Protein AF-A0A0A0V9R9-F1 (afdb_monomer_lite)

pLDDT: mean 75.84, std 15.68, range [45.88, 94.5]

Foldseek 3Di:
DPVVVVVVVVVVVVVVVVVVVVPPPPPPPPVPPLVAAEFFQFDDALSSHPNSDQDPRTHHD

Organism: Scytodes thoracica (NCBI:txid1112478)

Structure (mmCIF, N/CA/C/O backbone):
data_AF-A0A0A0V9R9-F1
#
_entry.id   AF-A0A0A0V9R9-F1
#
loop_
_atom_site.group_PDB
_atom_site.id
_atom_site.type_symbol
_atom_site.label_atom_id
_atom_site.label_alt_id
_atom_site.label_comp_id
_atom_site.label_asym_id
_atom_site.label_entity_id
_atom_site.label_seq_id
_atom_site.pdbx_PDB_ins_code
_atom_site.Cartn_x
_atom_site.Cartn_y
_atom_site.Cartn_z
_atom_site.occupancy
_atom_site.B_iso_or_equiv
_atom_site.auth_seq_id
_atom_site.auth_comp_id
_atom_site.auth_asym_id
_atom_site.auth_atom_id
_atom_site.pdbx_PDB_model_num
ATOM 1 N N . MET A 1 1 ? -36.285 -5.729 47.666 1.00 56.16 1 MET A N 1
ATOM 2 C CA . MET A 1 1 ? -35.426 -6.642 46.870 1.00 56.16 1 MET A CA 1
ATOM 3 C C . MET A 1 1 ? -35.126 -6.090 45.459 1.00 56.16 1 MET A C 1
ATOM 5 O O . MET A 1 1 ? -35.031 -6.861 44.517 1.00 56.16 1 MET A O 1
ATOM 9 N N . GLY A 1 2 ? -34.969 -4.766 45.278 1.00 61.78 2 GLY A N 1
ATOM 10 C CA . GLY A 1 2 ? -34.747 -4.153 43.950 1.00 61.78 2 GLY A CA 1
ATOM 11 C C . GLY A 1 2 ? -33.301 -3.715 43.688 1.00 61.78 2 GLY A C 1
ATOM 12 O O . GLY A 1 2 ? -32.784 -3.921 42.597 1.00 61.78 2 GLY A O 1
ATOM 13 N N . PHE A 1 3 ? -32.617 -3.188 44.709 1.00 61.72 3 PHE A N 1
ATOM 14 C CA . PHE A 1 3 ? -31.269 -2.617 44.584 1.00 61.72 3 PHE A CA 1
ATOM 15 C C . PHE A 1 3 ? -30.202 -3.616 44.120 1.00 61.72 3 PHE A C 1
ATOM 17 O O . PHE A 1 3 ? -29.393 -3.283 43.260 1.00 61.72 3 PHE A O 1
ATOM 24 N N . ALA A 1 4 ? -30.245 -4.858 44.613 1.00 68.75 4 ALA A N 1
ATOM 25 C CA . ALA A 1 4 ? -29.292 -5.892 44.208 1.00 68.75 4 ALA A CA 1
ATOM 26 C C . ALA A 1 4 ? -29.364 -6.169 42.697 1.00 68.75 4 ALA A C 1
ATOM 28 O O . ALA A 1 4 ? -28.340 -6.198 42.024 1.00 68.75 4 ALA A O 1
ATOM 29 N N . LYS A 1 5 ? -30.574 -6.276 42.131 1.00 70.75 5 LYS A N 1
ATOM 30 C CA . LYS A 1 5 ? -30.770 -6.561 40.702 1.00 70.75 5 LYS A CA 1
ATOM 31 C C . LYS A 1 5 ? -30.196 -5.460 39.808 1.00 70.75 5 LYS A C 1
ATOM 33 O O . LYS A 1 5 ? -29.586 -5.759 38.788 1.00 70.75 5 LYS A O 1
ATOM 38 N N . HIS A 1 6 ? -30.373 -4.197 40.196 1.00 73.75 6 HIS A N 1
ATOM 39 C CA . HIS A 1 6 ? -29.815 -3.061 39.458 1.00 73.75 6 HIS A CA 1
ATOM 40 C C . HIS A 1 6 ? -28.286 -3.027 39.527 1.00 73.75 6 HIS A C 1
ATOM 42 O O . HIS A 1 6 ? -27.643 -2.779 38.511 1.00 73.75 6 HIS A O 1
ATOM 48 N N . PHE A 1 7 ? -27.712 -3.351 40.687 1.00 78.88 7 PHE A N 1
ATOM 49 C CA . PHE A 1 7 ? -26.263 -3.412 40.861 1.00 78.88 7 PHE A CA 1
ATOM 50 C C . PHE A 1 7 ? -25.621 -4.517 40.008 1.00 78.88 7 PHE A C 1
ATOM 52 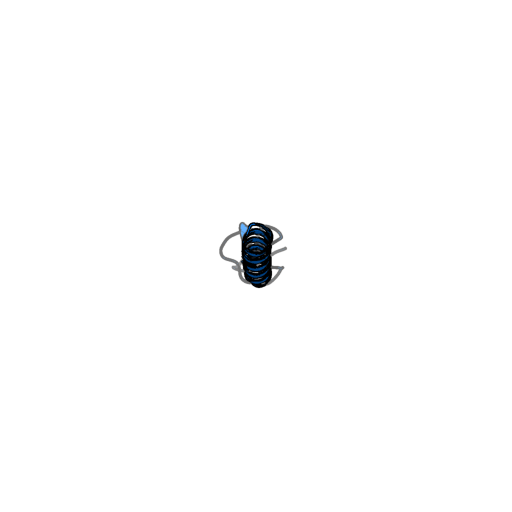O O . PHE A 1 7 ? -24.633 -4.271 39.322 1.00 78.88 7 PHE A O 1
ATOM 59 N N . PHE A 1 8 ? -26.228 -5.708 39.974 1.00 79.69 8 PHE A N 1
ATOM 60 C CA . PHE A 1 8 ? -25.758 -6.818 39.137 1.00 79.69 8 PHE A CA 1
ATOM 61 C C . PHE A 1 8 ? -25.794 -6.485 37.642 1.00 79.69 8 PHE A C 1
ATOM 63 O O . PHE A 1 8 ? -24.832 -6.760 36.930 1.00 79.69 8 PHE A O 1
ATOM 70 N N . LEU A 1 9 ? -26.874 -5.861 37.165 1.00 82.19 9 LEU A N 1
ATOM 71 C CA . LEU A 1 9 ? -26.986 -5.462 35.759 1.00 82.19 9 LEU A CA 1
ATOM 72 C C . LEU A 1 9 ? -25.933 -4.416 35.380 1.00 82.19 9 LEU A C 1
ATOM 74 O O . LEU A 1 9 ? -25.336 -4.515 34.311 1.00 82.19 9 LEU A O 1
ATOM 78 N N . PHE A 1 10 ? -25.673 -3.453 36.266 1.00 83.81 10 PHE A N 1
ATOM 79 C CA . PHE A 1 10 ? -24.658 -2.427 36.042 1.00 83.81 10 PHE A CA 1
ATOM 80 C C . PHE A 1 10 ? -23.245 -3.022 35.997 1.00 83.81 10 PHE A C 1
ATOM 82 O O . PHE A 1 10 ? -22.463 -2.683 35.113 1.00 83.81 10 PHE A O 1
ATOM 89 N N . ALA A 1 11 ? -22.941 -3.969 36.891 1.00 83.88 11 ALA A N 1
ATOM 90 C CA . ALA A 1 11 ? -21.661 -4.672 36.900 1.00 83.88 11 ALA A CA 1
ATOM 91 C C . ALA A 1 11 ? -21.425 -5.472 35.605 1.00 83.88 11 ALA A C 1
ATOM 93 O O . ALA A 1 11 ? -20.352 -5.375 35.017 1.00 83.88 11 ALA A O 1
ATOM 94 N N . VAL A 1 12 ? -22.435 -6.200 35.112 1.00 85.25 12 VAL A N 1
ATOM 95 C CA . VAL A 1 12 ? -22.325 -6.961 33.851 1.00 85.25 12 VAL A CA 1
ATOM 96 C C . VAL A 1 12 ? -22.122 -6.033 32.651 1.00 85.25 12 VAL A C 1
ATOM 98 O O . VAL A 1 12 ? -21.295 -6.328 31.791 1.00 85.25 12 VAL A O 1
ATOM 101 N N . LEU A 1 13 ? -22.828 -4.898 32.607 1.00 84.00 13 LEU A N 1
ATOM 102 C CA . LEU A 1 13 ? -22.658 -3.882 31.563 1.00 84.00 13 LEU A CA 1
ATOM 103 C C . LEU A 1 13 ? -21.234 -3.319 31.542 1.00 84.00 13 LEU A C 1
ATOM 105 O O . LEU A 1 13 ? -20.628 -3.258 30.476 1.00 84.00 13 LEU A O 1
ATOM 109 N N . LEU A 1 14 ? -20.683 -2.980 32.711 1.00 82.31 14 LEU A N 1
ATOM 110 C CA . LEU A 1 14 ? -19.308 -2.492 32.828 1.00 82.31 14 LEU A CA 1
ATOM 111 C C . LEU A 1 14 ? -18.286 -3.542 32.371 1.00 82.31 14 LEU A C 1
ATOM 113 O O . LEU A 1 14 ? -17.367 -3.217 31.617 1.00 82.31 14 LEU A O 1
ATOM 117 N N . CYS A 1 15 ? -18.467 -4.806 32.766 1.00 79.81 15 CYS A N 1
ATOM 118 C CA . CYS A 1 15 ? -17.607 -5.903 32.321 1.00 79.81 15 CYS A CA 1
ATOM 119 C C . CYS A 1 15 ? -17.676 -6.100 30.802 1.00 79.81 15 CYS A C 1
ATOM 121 O O . CYS A 1 15 ? -16.636 -6.226 30.161 1.00 79.81 15 CYS A O 1
ATOM 123 N N . ALA A 1 16 ? -18.876 -6.062 30.214 1.00 74.81 16 ALA A N 1
ATOM 124 C CA . ALA A 1 16 ? -19.048 -6.153 28.769 1.00 74.81 16 ALA A CA 1
ATOM 125 C C . ALA A 1 16 ? -18.322 -5.002 28.056 1.00 74.81 16 ALA A C 1
ATOM 127 O O . ALA A 1 16 ? -17.529 -5.254 27.154 1.00 74.81 16 ALA A O 1
ATOM 128 N N . THR A 1 17 ? -18.500 -3.752 28.500 1.00 74.50 17 THR A N 1
ATOM 129 C CA . THR A 1 17 ? -17.807 -2.599 27.898 1.00 74.50 17 THR A CA 1
ATOM 130 C C . THR A 1 17 ? -16.287 -2.678 28.023 1.00 74.50 17 THR A C 1
ATOM 132 O O . THR A 1 17 ? -15.586 -2.318 27.081 1.00 74.50 17 THR A O 1
ATOM 135 N N . ALA A 1 18 ? -15.765 -3.200 29.139 1.00 72.00 18 ALA A N 1
ATOM 136 C CA . ALA A 1 18 ? -14.328 -3.398 29.313 1.00 72.00 18 ALA A CA 1
ATOM 137 C C . ALA A 1 18 ? -13.781 -4.439 28.324 1.00 72.00 18 ALA A C 1
ATOM 139 O O . ALA A 1 18 ? -12.744 -4.212 27.712 1.00 72.00 18 ALA A O 1
ATOM 140 N N . MET A 1 19 ? -14.504 -5.542 28.102 1.00 66.06 19 MET A N 1
ATOM 141 C CA . MET A 1 19 ? -14.118 -6.550 27.106 1.00 66.06 19 MET A CA 1
ATOM 142 C C . MET A 1 19 ? -14.180 -5.998 25.675 1.00 66.06 19 MET A C 1
ATOM 144 O O . MET A 1 19 ? -13.273 -6.254 24.889 1.00 66.06 19 MET A O 1
ATOM 148 N N . TYR A 1 20 ? -15.195 -5.188 25.354 1.00 63.47 20 TYR A N 1
ATOM 149 C CA . TYR A 1 20 ? -15.291 -4.509 24.056 1.00 63.47 20 TYR A CA 1
ATOM 150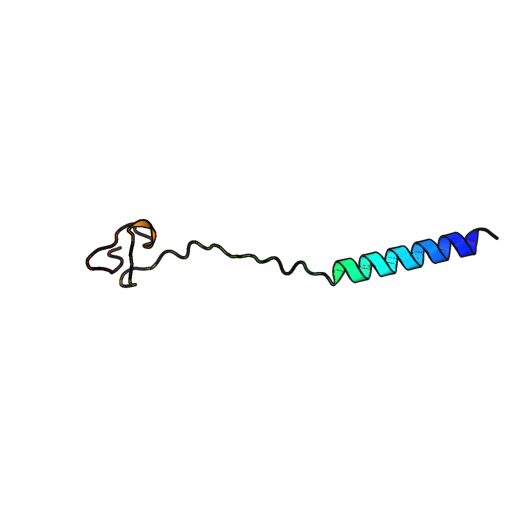 C C . TYR A 1 20 ? -14.175 -3.479 23.836 1.00 63.47 20 TYR A C 1
ATOM 152 O O . TYR A 1 20 ? -13.766 -3.282 22.701 1.00 63.47 20 TYR A O 1
ATOM 160 N N . SER A 1 21 ? -13.650 -2.848 24.891 1.00 59.12 21 SER A N 1
ATOM 161 C CA . SER A 1 21 ? -12.544 -1.888 24.767 1.00 59.12 21 SER A CA 1
ATOM 162 C C . SER A 1 21 ? -11.174 -2.548 24.557 1.00 59.12 21 SER A C 1
ATOM 164 O O . SER A 1 21 ? -10.264 -1.876 24.085 1.00 59.12 21 SER A O 1
ATOM 166 N N . MET A 1 22 ? -11.020 -3.830 24.915 1.00 54.75 22 MET A N 1
ATOM 167 C CA . MET A 1 22 ? -9.806 -4.634 24.668 1.00 54.75 22 MET A CA 1
ATOM 168 C C . MET A 1 22 ? -9.856 -5.340 23.310 1.00 54.75 22 MET A C 1
ATOM 170 O O . MET A 1 22 ? -8.830 -5.778 22.794 1.00 54.75 22 MET A O 1
ATOM 174 N N . ALA A 1 23 ? -11.046 -5.425 22.713 1.00 53.62 23 ALA A N 1
ATOM 175 C CA . ALA A 1 23 ? -11.173 -5.548 21.276 1.00 53.62 23 ALA A CA 1
ATOM 176 C C . ALA A 1 23 ? -10.843 -4.178 20.675 1.00 53.62 23 ALA A C 1
ATOM 178 O O . ALA A 1 23 ? -11.712 -3.479 20.155 1.00 53.62 23 ALA A O 1
ATOM 179 N N . GLU A 1 24 ? -9.562 -3.797 20.727 1.00 53.47 24 GLU A N 1
ATOM 180 C CA . GLU A 1 24 ? -9.013 -3.048 19.607 1.00 53.47 24 GLU A CA 1
ATOM 181 C C . GLU A 1 24 ? -9.536 -3.780 18.371 1.00 53.47 24 GLU A C 1
ATOM 183 O O . GLU A 1 24 ? -9.250 -4.977 18.216 1.00 53.47 24 GLU A O 1
ATOM 188 N N . PRO A 1 25 ? -10.350 -3.144 17.504 1.00 50.66 25 PRO A N 1
ATOM 189 C CA . PRO A 1 25 ? -10.365 -3.636 16.156 1.00 50.66 25 PRO A CA 1
ATOM 190 C C . PRO A 1 25 ? -8.887 -3.569 15.804 1.00 50.66 25 PRO A C 1
ATOM 192 O O . PRO A 1 25 ? -8.300 -2.483 15.773 1.00 50.66 25 PRO A O 1
ATOM 195 N N . ALA A 1 26 ? -8.267 -4.728 15.590 1.00 53.72 26 ALA A N 1
ATOM 196 C CA . ALA A 1 26 ? -7.218 -4.823 14.610 1.00 53.72 26 ALA A CA 1
ATOM 197 C C . ALA A 1 26 ? -7.887 -4.311 13.336 1.00 53.72 26 ALA A C 1
ATOM 199 O O . ALA A 1 26 ? -8.405 -5.064 12.521 1.00 53.72 26 ALA A O 1
ATOM 200 N N . GLN A 1 27 ? -7.993 -2.985 13.242 1.00 47.16 27 GLN A N 1
ATOM 201 C CA . GLN A 1 27 ? -8.144 -2.258 12.031 1.00 47.16 27 GLN A CA 1
ATOM 202 C C . GLN A 1 27 ? -6.863 -2.706 11.355 1.00 47.16 27 GLN A C 1
ATOM 204 O O . GLN A 1 27 ? -5.793 -2.133 11.544 1.00 47.16 27 GLN A O 1
ATOM 209 N N . GLU A 1 28 ? -6.978 -3.784 10.591 1.00 49.84 28 GLU A N 1
ATOM 210 C CA . GLU A 1 28 ? -6.648 -3.768 9.189 1.00 49.84 28 GLU A CA 1
ATOM 211 C C . GLU A 1 28 ? -7.025 -2.384 8.628 1.00 49.84 28 GLU A C 1
ATOM 213 O O . GLU A 1 28 ? -7.867 -2.191 7.764 1.00 49.84 28 GLU A O 1
ATOM 218 N N . ARG A 1 29 ? -6.267 -1.370 9.048 1.00 50.53 29 ARG A N 1
ATOM 219 C CA . ARG A 1 29 ? -5.548 -0.531 8.134 1.00 50.53 29 ARG A CA 1
ATOM 220 C C . ARG A 1 29 ? -4.728 -1.534 7.319 1.00 50.53 29 ARG A C 1
ATOM 222 O O . ARG A 1 29 ? -3.521 -1.660 7.478 1.00 50.53 29 ARG A O 1
ATOM 229 N N . LEU A 1 30 ? -5.418 -2.267 6.441 1.00 49.50 30 LEU A N 1
ATOM 230 C CA . LEU A 1 30 ? -4.959 -2.500 5.104 1.00 49.50 30 LEU A CA 1
ATOM 231 C C . LEU A 1 30 ? -4.741 -1.076 4.619 1.00 49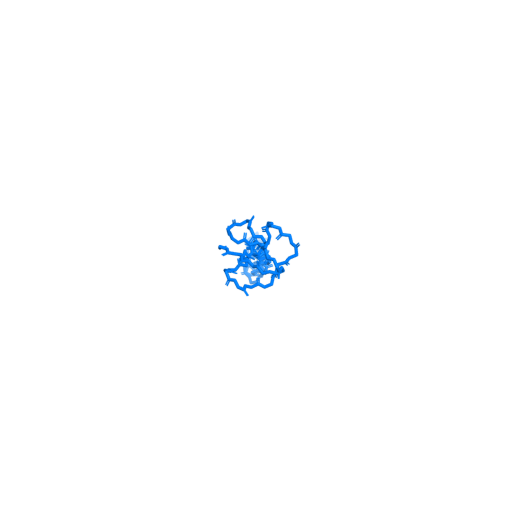.50 30 LEU A C 1
ATOM 233 O O . LEU A 1 30 ? -5.637 -0.386 4.136 1.00 49.50 30 LEU A O 1
A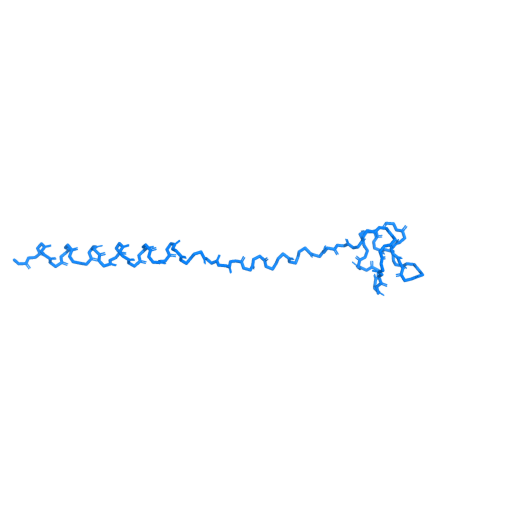TOM 237 N N . ILE A 1 31 ? -3.565 -0.561 4.960 1.00 53.34 31 ILE A N 1
ATOM 238 C CA . ILE A 1 31 ? -2.994 0.591 4.332 1.00 53.34 31 ILE A CA 1
ATOM 239 C C . ILE A 1 31 ? -2.751 0.022 2.945 1.00 53.34 31 ILE A C 1
ATOM 241 O O . ILE A 1 31 ? -1.653 -0.391 2.599 1.00 53.34 31 ILE A O 1
ATOM 245 N N . GLU A 1 32 ? -3.804 0.013 2.135 1.00 45.88 32 GLU A N 1
ATOM 246 C CA . GLU A 1 32 ? -3.690 0.260 0.718 1.00 45.88 32 GLU A CA 1
ATOM 247 C C . GLU A 1 32 ? -3.214 1.720 0.602 1.00 45.88 32 GLU A C 1
ATOM 249 O O . GLU A 1 32 ? -3.831 2.584 -0.010 1.00 45.88 32 GLU A O 1
ATOM 254 N N . SER A 1 33 ? -2.065 2.034 1.224 1.00 50.69 33 SER A N 1
ATOM 255 C CA . SER A 1 33 ? -1.095 2.835 0.528 1.00 50.69 33 SER A CA 1
ATOM 256 C C . SER A 1 33 ? -0.907 2.033 -0.736 1.00 50.69 33 SER A C 1
ATOM 258 O O . SER A 1 33 ? -0.238 0.997 -0.735 1.00 50.69 33 SER A O 1
ATOM 260 N N . VAL A 1 34 ? -1.568 2.482 -1.792 1.00 60.53 34 VAL A N 1
ATOM 261 C CA . VAL A 1 34 ? -1.038 2.368 -3.134 1.00 60.53 34 VAL A CA 1
ATOM 262 C C . VAL A 1 34 ? 0.362 2.970 -3.025 1.00 60.53 34 VAL A C 1
ATOM 264 O O . VAL A 1 34 ? 0.561 4.177 -3.152 1.00 60.53 34 VAL A O 1
ATOM 267 N N . ALA A 1 35 ? 1.302 2.146 -2.565 1.00 71.44 35 ALA A N 1
ATOM 268 C CA . ALA A 1 35 ? 2.680 2.503 -2.357 1.00 71.44 35 ALA A CA 1
ATOM 269 C C . ALA A 1 35 ? 3.222 2.574 -3.768 1.00 71.44 35 ALA A C 1
ATOM 271 O O . ALA A 1 35 ? 3.529 1.556 -4.383 1.00 71.44 35 ALA A O 1
ATOM 272 N N . CYS A 1 36 ? 3.188 3.778 -4.323 1.00 80.06 36 CYS A N 1
ATOM 273 C CA . CYS A 1 36 ? 3.734 3.992 -5.636 1.00 80.06 36 CYS A CA 1
ATOM 274 C C . CYS A 1 36 ? 5.247 3.760 -5.560 1.00 80.06 36 CYS A C 1
ATOM 276 O O . CYS A 1 36 ? 5.924 4.140 -4.601 1.00 80.06 36 CYS A O 1
ATOM 278 N N . MET A 1 37 ? 5.763 3.076 -6.564 1.00 87.06 37 MET A N 1
ATOM 279 C CA . MET A 1 37 ? 7.164 2.752 -6.721 1.00 87.06 37 MET A CA 1
ATOM 280 C C . MET A 1 37 ? 7.928 4.023 -7.095 1.00 87.06 37 MET A C 1
ATOM 282 O O . MET A 1 37 ? 7.494 4.815 -7.940 1.00 87.06 37 MET A O 1
ATOM 286 N N . GLN A 1 38 ? 9.061 4.238 -6.431 1.00 86.38 38 GLN A N 1
ATOM 287 C CA . GLN A 1 38 ? 9.914 5.399 -6.669 1.00 86.38 38 GLN A CA 1
ATOM 288 C C . GLN A 1 38 ? 10.787 5.181 -7.918 1.00 86.38 38 GLN A C 1
ATOM 290 O O . GLN A 1 38 ? 10.858 4.072 -8.446 1.00 86.38 38 GLN A O 1
ATOM 295 N N . GLN A 1 39 ? 11.475 6.214 -8.408 1.00 91.44 39 GLN A N 1
ATOM 296 C CA . GLN A 1 39 ? 12.377 6.084 -9.557 1.00 91.44 39 GLN A CA 1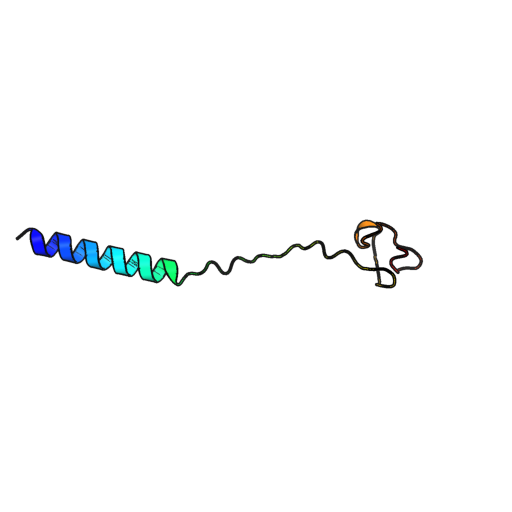
ATOM 297 C C . GLN A 1 39 ? 13.387 4.932 -9.375 1.00 91.44 39 GLN A C 1
ATOM 299 O O . GLN A 1 39 ? 13.999 4.790 -8.315 1.00 91.44 39 GLN A O 1
ATOM 304 N N . GLY A 1 40 ? 13.564 4.113 -10.415 1.00 88.50 40 GLY A N 1
ATOM 305 C CA . GLY A 1 40 ? 14.491 2.975 -10.419 1.00 88.50 40 GLY A CA 1
ATOM 306 C C . GLY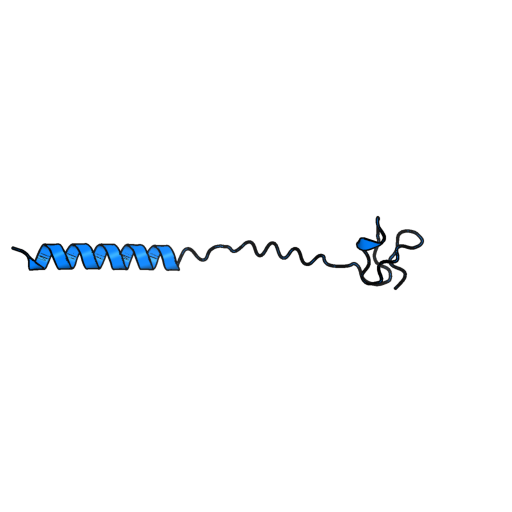 A 1 40 ? 13.955 1.692 -9.779 1.00 88.50 40 GLY A C 1
ATOM 307 O O . GLY A 1 40 ? 14.638 0.670 -9.819 1.00 88.50 40 GLY A O 1
ATOM 308 N N . TRP A 1 41 ? 12.740 1.709 -9.229 1.00 91.38 41 TRP A N 1
ATOM 309 C CA . TRP A 1 41 ? 12.064 0.498 -8.766 1.00 91.38 41 TRP A CA 1
ATOM 310 C C . TRP A 1 41 ? 11.375 -0.224 -9.926 1.00 91.38 41 TRP A C 1
ATOM 312 O O . TRP A 1 41 ? 10.935 0.436 -10.872 1.00 91.38 41 TRP A O 1
ATOM 322 N N . PRO A 1 42 ? 11.286 -1.564 -9.880 1.00 92.12 42 PRO A N 1
ATOM 323 C CA . PRO A 1 42 ? 10.634 -2.334 -10.924 1.00 92.12 42 PRO A CA 1
ATOM 324 C C . PRO A 1 42 ? 9.133 -2.026 -10.986 1.00 92.12 42 PRO A C 1
ATOM 326 O O . PRO A 1 42 ? 8.475 -1.913 -9.952 1.00 92.12 42 PRO A O 1
ATOM 329 N N . CYS A 1 43 ? 8.597 -1.922 -12.198 1.00 91.19 43 CYS A N 1
ATOM 330 C CA . CYS A 1 43 ? 7.182 -1.654 -12.463 1.00 91.19 43 CYS A CA 1
ATOM 331 C C . CYS A 1 43 ? 6.643 -2.576 -13.558 1.00 91.19 43 CYS A C 1
ATOM 333 O O . CYS A 1 43 ? 7.387 -3.001 -14.448 1.00 91.19 43 CYS A O 1
ATOM 335 N N . VAL A 1 44 ? 5.345 -2.878 -13.483 1.00 91.56 44 VAL A N 1
ATOM 336 C CA . VAL A 1 44 ? 4.631 -3.686 -14.483 1.00 91.56 44 VAL A CA 1
ATOM 337 C C . VAL A 1 44 ? 3.692 -2.796 -15.289 1.00 91.56 44 VAL A C 1
ATOM 339 O O . VAL A 1 44 ? 3.644 -2.899 -16.514 1.00 91.56 44 VAL A O 1
ATOM 342 N N . ASP A 1 45 ? 3.003 -1.887 -14.607 1.00 89.44 45 ASP A N 1
ATOM 343 C CA . ASP A 1 45 ? 2.123 -0.882 -15.177 1.00 89.44 45 ASP A CA 1
ATOM 344 C C . ASP A 1 45 ? 2.640 0.534 -14.891 1.00 89.44 45 ASP A C 1
ATOM 346 O O . ASP A 1 45 ? 3.386 0.801 -13.944 1.00 89.44 45 ASP A O 1
ATOM 350 N N . HIS A 1 46 ? 2.209 1.485 -15.715 1.00 89.62 46 HIS A N 1
ATOM 351 C CA . HIS A 1 46 ? 2.476 2.896 -15.489 1.00 89.62 46 HIS A CA 1
ATOM 352 C C . HIS A 1 46 ? 1.943 3.359 -14.133 1.00 89.62 46 HIS A C 1
ATOM 354 O O . HIS A 1 46 ? 2.617 4.145 -13.475 1.00 89.62 46 HIS A O 1
ATOM 360 N N . THR A 1 47 ? 0.790 2.862 -13.677 1.00 88.25 47 THR A N 1
ATOM 361 C CA . THR A 1 47 ? 0.196 3.274 -12.395 1.00 88.25 47 THR A CA 1
ATOM 362 C C . THR A 1 47 ? 0.946 2.777 -11.165 1.00 88.25 47 THR A C 1
ATOM 364 O O . THR A 1 47 ? 0.697 3.296 -10.078 1.00 88.25 47 THR A O 1
ATOM 367 N N . ASP A 1 48 ? 1.870 1.823 -11.324 1.00 87.00 48 ASP A N 1
ATOM 368 C CA . ASP A 1 48 ? 2.719 1.362 -10.224 1.00 87.00 48 ASP A CA 1
ATOM 369 C C . ASP A 1 48 ? 3.709 2.447 -9.793 1.00 87.00 48 ASP A C 1
ATOM 371 O O . ASP A 1 48 ? 4.068 2.519 -8.625 1.00 87.00 48 ASP A O 1
ATOM 375 N N . CYS A 1 49 ? 4.141 3.315 -10.712 1.00 90.44 49 CYS A N 1
ATOM 376 C CA . CYS A 1 49 ? 5.126 4.360 -10.444 1.00 90.44 49 CYS A CA 1
ATOM 377 C C . CYS A 1 49 ? 4.487 5.647 -9.921 1.00 90.44 49 CYS A C 1
ATOM 379 O O . CYS A 1 49 ? 3.452 6.088 -10.424 1.00 90.44 49 CYS A O 1
ATOM 381 N N . CYS A 1 50 ? 5.157 6.342 -8.998 1.00 90.25 50 CYS A N 1
ATOM 382 C CA . CYS A 1 50 ? 4.674 7.636 -8.498 1.00 90.25 50 CYS A CA 1
ATOM 383 C C . CYS A 1 50 ? 4.562 8.687 -9.616 1.00 90.25 50 CYS A C 1
ATOM 385 O O . CYS A 1 50 ? 3.570 9.414 -9.683 1.00 90.25 50 CYS A O 1
ATOM 387 N N . GLY A 1 51 ? 5.531 8.720 -10.540 1.00 89.75 51 GLY A N 1
ATOM 388 C CA . GLY A 1 51 ? 5.490 9.551 -11.748 1.00 89.75 51 GLY A CA 1
ATOM 389 C C . GLY A 1 51 ? 4.577 9.023 -12.860 1.00 89.75 51 GLY A C 1
ATOM 390 O O . GLY A 1 51 ? 4.569 9.576 -13.957 1.00 89.75 51 GLY A O 1
ATOM 391 N N . ARG A 1 52 ? 3.832 7.939 -12.604 1.00 90.25 52 ARG A N 1
ATOM 392 C CA . ARG A 1 52 ? 2.977 7.219 -13.558 1.00 90.25 52 ARG A CA 1
ATOM 393 C C . ARG A 1 52 ? 3.667 6.841 -14.872 1.00 90.25 52 ARG A C 1
ATOM 395 O O . ARG A 1 52 ? 3.053 6.824 -15.939 1.00 90.25 52 ARG A O 1
ATOM 402 N N . MET A 1 53 ? 4.970 6.586 -14.812 1.00 91.62 53 MET A N 1
ATOM 403 C CA . MET A 1 53 ? 5.784 6.314 -15.986 1.00 91.62 53 MET A CA 1
ATOM 404 C C . MET A 1 53 ? 6.686 5.114 -15.745 1.00 91.62 53 MET A C 1
ATOM 406 O O . MET A 1 53 ? 7.742 5.231 -15.122 1.00 91.62 53 MET A O 1
ATOM 410 N N . CYS A 1 54 ? 6.268 3.976 -16.288 1.00 93.69 54 CYS A N 1
ATOM 411 C CA . CYS A 1 54 ? 7.079 2.777 -16.351 1.00 93.69 54 CYS A CA 1
ATOM 412 C C . CYS A 1 54 ? 7.858 2.766 -17.673 1.00 93.69 54 CYS A C 1
ATOM 414 O O . CYS A 1 54 ? 7.275 2.874 -18.751 1.00 93.69 54 CYS A O 1
ATOM 416 N N . SER A 1 55 ? 9.184 2.678 -17.600 1.00 94.50 55 SER A N 1
ATOM 417 C CA . SER A 1 55 ? 10.071 2.617 -18.762 1.00 94.50 55 SER A CA 1
ATOM 418 C C . SER A 1 55 ? 11.126 1.546 -18.538 1.00 94.50 55 SER A C 1
ATOM 420 O O . SER A 1 55 ? 11.747 1.487 -17.481 1.00 94.50 55 SER A O 1
ATOM 422 N N . SER A 1 56 ? 11.368 0.682 -19.525 1.00 93.81 56 SER A N 1
ATOM 423 C CA . SER A 1 56 ? 12.342 -0.420 -19.406 1.00 93.81 56 SER A CA 1
ATOM 424 C C . SER A 1 56 ? 12.131 -1.327 -18.176 1.00 93.81 56 SER A C 1
ATOM 426 O O . SER A 1 56 ? 13.093 -1.851 -17.633 1.00 93.81 56 SER A O 1
ATOM 428 N N . MET A 1 57 ? 10.874 -1.521 -17.753 1.00 92.12 57 MET A N 1
ATOM 429 C CA . MET A 1 57 ? 10.474 -2.225 -16.519 1.00 92.12 57 MET A CA 1
ATOM 430 C C . MET A 1 57 ? 10.884 -1.541 -15.204 1.00 92.12 57 MET A C 1
ATOM 432 O O . MET A 1 57 ? 10.816 -2.171 -14.154 1.00 92.12 57 MET A O 1
ATOM 436 N N . PHE A 1 58 ? 11.271 -0.263 -15.239 1.00 93.44 58 PHE A N 1
ATOM 437 C CA . PHE A 1 58 ? 11.577 0.541 -14.055 1.00 93.44 58 PHE A CA 1
ATOM 438 C C . PHE A 1 58 ? 10.845 1.885 -14.075 1.00 93.44 58 PHE A C 1
ATOM 440 O O . PHE A 1 58 ? 10.549 2.445 -15.133 1.00 93.44 58 PHE A O 1
ATOM 447 N N . CYS A 1 59 ? 10.568 2.442 -12.903 1.00 93.88 59 CYS A N 1
ATOM 448 C CA . CYS A 1 59 ? 9.971 3.767 -12.811 1.00 93.88 59 CYS A CA 1
ATOM 449 C C . CYS A 1 59 ? 10.954 4.841 -13.275 1.00 93.88 59 CYS A C 1
ATOM 451 O O . CYS A 1 59 ? 12.064 4.951 -12.750 1.00 93.88 59 CYS A O 1
ATOM 453 N N . ALA A 1 60 ? 10.541 5.631 -14.266 1.00 90.44 60 ALA A N 1
ATOM 454 C CA . ALA A 1 60 ? 11.390 6.640 -14.895 1.00 90.44 60 ALA A CA 1
ATOM 455 C C . ALA A 1 60 ? 11.476 7.948 -14.090 1.00 90.44 60 ALA A C 1
ATOM 457 O O . ALA A 1 60 ? 12.514 8.613 -14.140 1.00 90.44 60 ALA A O 1
ATOM 458 N N . TYR A 1 61 ? 10.410 8.291 -13.356 1.00 80.12 61 TYR A N 1
ATOM 459 C CA . TYR A 1 61 ? 10.237 9.540 -12.606 1.00 80.12 61 TYR A CA 1
ATOM 460 C C . TYR A 1 61 ? 9.622 9.280 -11.229 1.00 80.12 61 TYR A C 1
ATOM 462 O O . TYR A 1 61 ? 8.708 8.422 -11.143 1.00 80.12 61 TYR A O 1
#

Sequence (61 aa):
MGFAKHFFLFAVLLCATAMYSMAEPAQERLIESVACMQQGWPCVDHTDCCGRMCSSMFCAY

Secondary structure (DSSP, 8-state):
--HHHHHHHHHHHHHHHHHHHH-------------PBPTTSB-SSGGGBTTS-EETTEE--

Radius of gyration: 26.47 Å; chains: 1; bounding box: 50×16×66 Å